Protein AF-A0AAX2A5I3-F1 (afdb_monomer)

Foldseek 3Di:
DVVVVVVVVVVPDDDQADAAEEEDEQVCVVCVVVVVVVVCVVVVNHHYHYDYDHPVVVVVVVVD

Structure (mmCIF, N/CA/C/O backbone):
data_AF-A0AAX2A5I3-F1
#
_entry.id   AF-A0AAX2A5I3-F1
#
loop_
_atom_site.group_PDB
_atom_site.id
_atom_site.type_symbol
_atom_site.label_atom_id
_atom_site.label_alt_id
_atom_site.label_comp_id
_atom_site.label_asym_id
_atom_site.label_entity_id
_atom_site.label_seq_id
_atom_site.pdbx_PDB_ins_code
_atom_site.Cartn_x
_atom_site.Cartn_y
_atom_site.Cartn_z
_atom_site.occupancy
_atom_site.B_iso_or_equiv
_atom_site.auth_seq_id
_atom_site.auth_comp_id
_atom_site.auth_asym_id
_atom_site.auth_atom_id
_atom_site.pdbx_PDB_model_num
ATOM 1 N N . MET A 1 1 ? -33.096 -14.615 26.028 1.00 66.00 1 MET A N 1
ATOM 2 C CA . MET A 1 1 ? -31.718 -14.212 26.399 1.00 66.00 1 MET A CA 1
ATOM 3 C C . MET A 1 1 ? -30.660 -14.746 25.436 1.00 66.00 1 MET A C 1
ATOM 5 O O . MET A 1 1 ? -30.074 -13.930 24.745 1.00 66.00 1 MET A O 1
ATOM 9 N N . LYS A 1 2 ? -30.464 -16.070 25.286 1.00 78.00 2 LYS A N 1
ATOM 10 C CA . LYS A 1 2 ? -29.448 -16.632 24.359 1.00 78.00 2 LYS A CA 1
ATOM 11 C C . LYS A 1 2 ? -29.543 -16.108 22.915 1.00 78.00 2 LYS A C 1
ATOM 13 O O . LYS A 1 2 ? -28.527 -15.767 22.330 1.00 78.00 2 LYS A O 1
ATOM 18 N N . LYS A 1 3 ? -30.763 -15.978 22.375 1.00 81.81 3 LYS A N 1
ATOM 19 C CA . LYS A 1 3 ? -30.994 -15.448 21.017 1.00 81.81 3 LYS A CA 1
ATOM 20 C C . LYS A 1 3 ? -30.535 -13.994 20.852 1.00 81.81 3 LYS A C 1
ATOM 22 O O . LYS A 1 3 ? -29.954 -13.686 19.832 1.00 81.81 3 LYS A O 1
ATOM 27 N N . ILE A 1 4 ? -30.750 -13.150 21.867 1.00 90.81 4 ILE A N 1
ATOM 28 C CA . ILE A 1 4 ? -30.375 -11.722 21.865 1.00 90.81 4 ILE A CA 1
ATOM 29 C C . ILE A 1 4 ? -28.853 -11.563 21.923 1.00 90.81 4 ILE A C 1
ATOM 31 O O . ILE A 1 4 ? -28.289 -10.733 21.222 1.00 90.81 4 ILE A O 1
ATOM 35 N N . ILE A 1 5 ? -28.187 -12.389 22.734 1.00 90.88 5 ILE A N 1
ATOM 36 C CA . ILE A 1 5 ? -26.722 -12.394 22.846 1.00 90.88 5 ILE A CA 1
ATOM 37 C C . ILE A 1 5 ? -26.084 -12.780 21.505 1.00 90.88 5 ILE A C 1
ATOM 39 O O . ILE A 1 5 ? -25.113 -12.158 21.086 1.00 90.88 5 ILE A O 1
ATOM 43 N N . LEU A 1 6 ? -26.657 -13.766 20.807 1.00 88.50 6 LEU A N 1
ATOM 4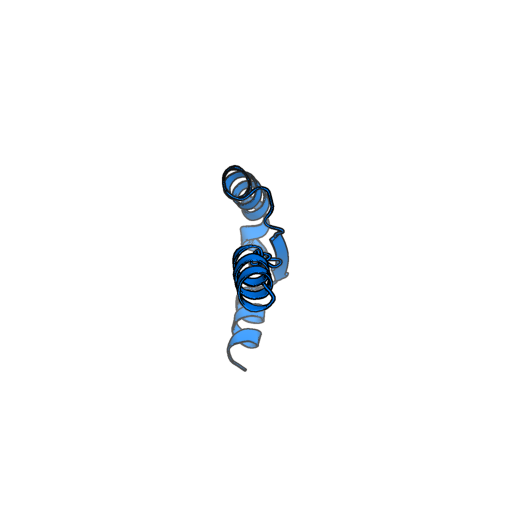4 C CA . LEU A 1 6 ? -26.159 -14.208 19.506 1.00 88.50 6 LEU A CA 1
ATOM 45 C C . LEU A 1 6 ? -26.313 -13.128 18.424 1.00 88.50 6 LEU A C 1
ATOM 47 O O . LEU A 1 6 ? -25.376 -12.902 17.664 1.00 88.50 6 LEU A O 1
ATOM 51 N N . THR A 1 7 ? -27.453 -12.429 18.367 1.00 87.69 7 THR A N 1
ATOM 52 C CA . THR A 1 7 ? -27.638 -11.323 17.412 1.00 87.69 7 THR A CA 1
ATOM 53 C C . THR A 1 7 ? -26.700 -10.156 17.690 1.00 87.69 7 THR A C 1
ATOM 55 O O . THR A 1 7 ? -26.158 -9.592 16.746 1.00 87.69 7 THR A O 1
ATOM 58 N N . LEU A 1 8 ? -26.462 -9.816 18.961 1.00 87.94 8 LEU A N 1
ATOM 59 C CA . LEU A 1 8 ? -25.486 -8.784 19.314 1.00 87.94 8 LEU A CA 1
ATOM 60 C C . LEU A 1 8 ? -24.071 -9.183 18.876 1.00 87.94 8 LEU A C 1
ATOM 62 O O . LEU A 1 8 ? -23.385 -8.380 18.260 1.00 87.94 8 LEU A O 1
ATOM 66 N N . ALA A 1 9 ? -23.655 -10.429 19.117 1.00 85.88 9 ALA A N 1
ATOM 67 C CA . ALA A 1 9 ? -22.329 -10.908 18.723 1.00 85.88 9 ALA A CA 1
ATOM 68 C C . ALA A 1 9 ? -22.086 -10.827 17.203 1.00 85.88 9 ALA A C 1
ATOM 70 O O . ALA A 1 9 ? -20.989 -10.475 16.779 1.00 85.88 9 ALA A O 1
ATOM 71 N N . ILE A 1 10 ? -23.111 -11.100 16.390 1.00 84.88 10 ILE A N 1
ATOM 72 C CA . ILE A 1 10 ? -23.032 -10.996 14.924 1.00 84.88 10 ILE A CA 1
ATOM 73 C C . ILE A 1 10 ? -22.946 -9.530 14.474 1.00 84.88 10 ILE A C 1
ATOM 75 O O . ILE A 1 10 ? -22.209 -9.216 13.550 1.00 84.88 10 ILE A O 1
ATOM 79 N N . LEU A 1 11 ? -23.646 -8.610 15.143 1.00 84.38 11 LEU A N 1
ATOM 80 C CA . LEU A 1 11 ? -23.569 -7.176 14.828 1.00 84.38 11 LEU A CA 1
ATOM 81 C C . LEU A 1 11 ? -22.209 -6.554 15.188 1.00 84.38 11 LEU A C 1
ATOM 83 O O . LEU A 1 11 ? -21.831 -5.541 14.608 1.00 84.38 11 LEU A O 1
ATOM 87 N N . TYR A 1 12 ? -21.471 -7.165 16.117 1.00 78.50 12 TYR A N 1
ATOM 88 C CA . TYR A 1 12 ? -20.120 -6.750 16.503 1.00 78.50 12 TYR A CA 1
ATOM 89 C C . TYR A 1 12 ? -19.011 -7.319 15.610 1.00 78.50 12 TYR A C 1
ATOM 91 O O . TYR A 1 12 ? -17.846 -6.972 15.815 1.00 78.50 12 TYR A O 1
ATOM 99 N N . SER A 1 13 ? -19.318 -8.176 14.629 1.00 74.94 13 SER A N 1
ATOM 100 C CA . SER A 1 13 ? -18.280 -8.676 13.729 1.00 74.94 13 SER A CA 1
ATOM 101 C C . SER A 1 13 ? -17.840 -7.566 12.776 1.00 74.94 13 SER A C 1
ATOM 103 O O . SER A 1 13 ? -18.533 -7.245 11.810 1.00 74.94 13 SER A O 1
ATOM 105 N N . THR A 1 14 ? -16.680 -6.973 13.042 1.00 71.88 14 THR A N 1
ATOM 106 C CA . THR A 1 14 ? -16.008 -6.097 12.087 1.00 71.88 14 THR A CA 1
ATOM 107 C C . THR A 1 14 ? -15.335 -6.960 11.022 1.00 71.88 14 THR A C 1
ATOM 109 O O . THR A 1 14 ? -14.632 -7.926 11.325 1.00 71.88 14 THR A O 1
ATOM 112 N N . ALA A 1 15 ? -15.556 -6.638 9.748 1.00 69.25 15 ALA A N 1
ATOM 113 C CA . ALA A 1 15 ? -14.756 -7.209 8.675 1.00 69.25 15 ALA A CA 1
ATOM 114 C C . ALA A 1 15 ? -13.371 -6.553 8.736 1.00 69.25 15 ALA A C 1
ATOM 116 O O . ALA A 1 15 ? -13.231 -5.364 8.453 1.00 69.25 15 ALA A O 1
ATOM 117 N N . PHE A 1 16 ? -12.353 -7.306 9.151 1.00 67.94 16 PHE A N 1
ATOM 118 C CA . PHE A 1 16 ? -10.973 -6.833 9.095 1.00 67.94 16 PHE A CA 1
ATOM 119 C C . PHE A 1 16 ? -10.572 -6.682 7.625 1.00 67.94 16 PHE A C 1
ATOM 121 O O . PHE A 1 16 ? -10.503 -7.672 6.893 1.00 67.94 16 PHE A O 1
ATOM 128 N N . ALA A 1 17 ? -10.315 -5.450 7.184 1.00 66.88 17 ALA A N 1
ATOM 129 C CA . ALA A 1 17 ? -9.710 -5.215 5.882 1.00 66.88 17 ALA A CA 1
ATOM 130 C C . ALA A 1 17 ? -8.299 -5.824 5.892 1.00 66.88 17 ALA A C 1
ATOM 132 O O . ALA A 1 17 ? -7.452 -5.464 6.710 1.00 66.88 17 ALA A O 1
ATOM 133 N N . GLY A 1 18 ? -8.075 -6.815 5.028 1.00 78.06 18 GLY A N 1
ATOM 134 C CA . GLY A 1 18 ? -6.782 -7.478 4.895 1.00 78.06 18 GLY A CA 1
ATOM 135 C C . GLY A 1 18 ? -5.705 -6.563 4.303 1.00 78.06 18 GLY A C 1
ATOM 136 O O . GLY A 1 18 ? -5.958 -5.430 3.902 1.00 78.06 18 GLY A O 1
ATOM 137 N N . THR A 1 19 ? -4.477 -7.076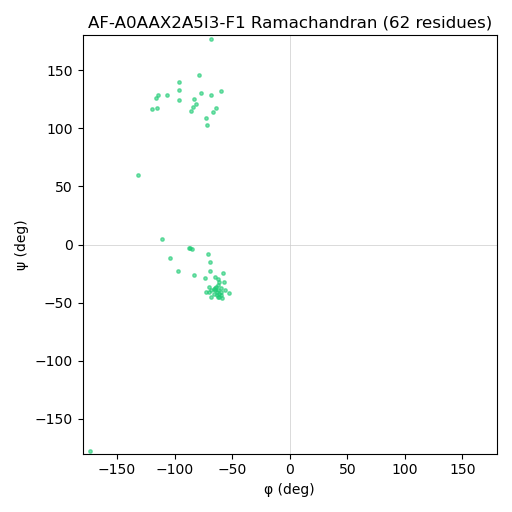 4.217 1.00 90.56 19 THR A N 1
ATOM 138 C CA . THR A 1 19 ? -3.386 -6.370 3.526 1.00 90.56 19 THR A CA 1
ATOM 139 C C . THR A 1 19 ? -3.663 -6.329 2.024 1.00 90.56 19 THR A C 1
ATOM 141 O O . THR A 1 19 ? -3.885 -7.375 1.411 1.00 90.56 19 THR A O 1
ATOM 144 N N . ILE A 1 20 ? -3.597 -5.143 1.421 1.00 93.12 20 ILE A N 1
ATOM 145 C CA . ILE A 1 20 ? -3.636 -4.982 -0.032 1.00 93.12 20 ILE A CA 1
ATOM 146 C C . ILE A 1 20 ? -2.237 -5.252 -0.583 1.00 93.12 20 ILE A C 1
ATOM 148 O O . ILE A 1 20 ? -1.279 -4.564 -0.237 1.00 93.12 20 ILE A O 1
ATOM 152 N N . ASN A 1 21 ? -2.121 -6.242 -1.464 1.00 93.19 21 ASN A N 1
ATOM 153 C CA . ASN A 1 21 ? -0.880 -6.534 -2.175 1.00 93.19 21 ASN A CA 1
ATOM 154 C C . ASN A 1 21 ? -0.911 -5.861 -3.548 1.00 93.19 21 ASN A C 1
ATOM 156 O O . ASN A 1 21 ? -1.830 -6.097 -4.331 1.00 93.19 21 ASN A O 1
ATOM 160 N N . VAL A 1 22 ? 0.092 -5.037 -3.846 1.00 93.75 22 VAL A N 1
ATOM 161 C CA . VAL A 1 22 ? 0.184 -4.282 -5.101 1.00 93.75 22 VAL A CA 1
ATOM 162 C C . VAL A 1 22 ? 1.457 -4.675 -5.840 1.00 93.75 22 VAL A C 1
ATOM 164 O O . VAL A 1 22 ? 2.570 -4.445 -5.365 1.00 93.75 22 VAL A O 1
ATOM 167 N N . ALA A 1 23 ? 1.292 -5.256 -7.026 1.00 94.50 23 ALA A N 1
ATOM 168 C CA . ALA A 1 23 ? 2.382 -5.533 -7.949 1.00 94.50 23 ALA A CA 1
ATOM 169 C C . ALA A 1 23 ? 2.643 -4.294 -8.817 1.00 94.50 23 ALA A C 1
ATOM 171 O O . ALA A 1 23 ? 1.785 -3.883 -9.597 1.00 94.50 23 ALA A O 1
ATOM 172 N N . VAL A 1 24 ? 3.818 -3.684 -8.676 1.00 95.56 24 VAL A N 1
ATOM 173 C CA . VAL A 1 24 ? 4.167 -2.432 -9.356 1.00 95.56 24 VAL A CA 1
ATOM 174 C C . VAL A 1 24 ? 5.298 -2.677 -10.339 1.00 95.56 24 VAL A C 1
ATOM 176 O O . VAL A 1 24 ? 6.343 -3.240 -10.001 1.00 95.56 24 VAL A O 1
ATOM 179 N N . ALA A 1 25 ? 5.087 -2.236 -11.578 1.00 95.12 25 ALA A N 1
ATOM 180 C CA . ALA A 1 25 ? 6.127 -2.265 -12.589 1.00 95.12 25 ALA A CA 1
ATOM 181 C C . ALA A 1 25 ? 7.327 -1.425 -12.118 1.00 95.12 25 ALA A C 1
ATOM 183 O O . ALA A 1 25 ? 7.160 -0.297 -11.660 1.00 95.12 25 ALA A O 1
ATOM 184 N N . ALA A 1 26 ? 8.543 -1.962 -12.221 1.00 94.94 26 ALA A N 1
ATOM 185 C CA . ALA A 1 26 ? 9.742 -1.338 -11.659 1.00 94.94 26 ALA A CA 1
ATOM 186 C C . ALA A 1 26 ? 9.986 0.094 -12.179 1.00 94.94 26 ALA A C 1
ATOM 188 O O . ALA A 1 26 ? 10.448 0.953 -11.427 1.00 94.94 26 ALA A O 1
ATOM 189 N N . ASN A 1 27 ? 9.603 0.376 -13.428 1.00 94.44 27 ASN A N 1
ATOM 190 C CA . ASN A 1 27 ? 9.668 1.706 -14.042 1.00 94.44 27 ASN A CA 1
ATOM 191 C C . ASN A 1 27 ? 8.644 2.717 -13.485 1.00 94.44 27 ASN A C 1
ATOM 193 O O . ASN A 1 27 ? 8.739 3.894 -13.807 1.00 94.44 27 ASN A O 1
ATOM 197 N N . VAL A 1 28 ? 7.695 2.285 -12.648 1.00 93.94 28 VAL A N 1
ATOM 198 C CA . VAL A 1 28 ? 6.682 3.126 -11.974 1.00 93.94 28 VAL A CA 1
ATOM 199 C C . VAL A 1 28 ? 6.934 3.203 -10.457 1.00 93.94 28 VAL A C 1
ATOM 201 O O . VAL A 1 28 ? 6.180 3.826 -9.713 1.00 93.94 28 VAL A O 1
ATOM 204 N N . SER A 1 29 ? 8.034 2.618 -9.967 1.00 93.56 29 SER A N 1
ATOM 205 C CA . SER A 1 29 ? 8.392 2.622 -8.538 1.00 93.56 29 SER A CA 1
ATOM 206 C C . SER A 1 29 ? 8.538 4.026 -7.938 1.00 93.56 29 SER A C 1
ATOM 208 O O . SER A 1 29 ? 8.322 4.201 -6.743 1.00 93.56 29 SER A O 1
ATOM 210 N N . TYR A 1 30 ? 8.838 5.035 -8.758 1.00 95.94 30 TYR A N 1
ATOM 211 C CA . TYR A 1 30 ? 8.968 6.424 -8.318 1.00 95.94 30 TYR A CA 1
ATOM 212 C C . TYR A 1 30 ? 7.650 7.027 -7.803 1.00 95.94 30 TYR A C 1
ATOM 214 O O . TYR A 1 30 ? 7.688 7.915 -6.961 1.00 95.94 30 TYR A O 1
ATOM 222 N N . ALA A 1 31 ? 6.494 6.555 -8.287 1.00 96.62 31 ALA A N 1
ATOM 223 C CA . ALA A 1 31 ? 5.191 7.148 -7.977 1.00 96.62 31 ALA A CA 1
ATOM 224 C C . ALA A 1 31 ? 4.440 6.430 -6.845 1.00 96.62 31 ALA A C 1
ATOM 226 O O . ALA A 1 31 ? 3.560 7.016 -6.216 1.00 96.62 31 ALA A O 1
ATOM 227 N N . ILE A 1 32 ? 4.748 5.154 -6.578 1.00 96.81 32 ILE A N 1
ATOM 228 C CA . ILE A 1 32 ? 3.891 4.321 -5.720 1.00 96.81 32 ILE A CA 1
ATOM 229 C C . ILE A 1 32 ? 3.803 4.828 -4.276 1.00 96.81 32 ILE A C 1
ATOM 231 O O . ILE A 1 32 ? 2.733 4.776 -3.676 1.00 96.81 32 ILE A O 1
ATOM 235 N N . ASN A 1 33 ? 4.893 5.359 -3.724 1.00 95.62 33 ASN A N 1
ATOM 236 C CA . ASN A 1 33 ? 4.906 5.834 -2.340 1.00 95.62 33 ASN A CA 1
ATOM 237 C C . ASN A 1 33 ? 3.989 7.050 -2.138 1.00 95.62 33 ASN A C 1
ATOM 239 O O . ASN A 1 33 ? 3.292 7.126 -1.126 1.00 95.62 33 ASN A O 1
ATOM 243 N N . ASP A 1 34 ? 3.937 7.959 -3.113 1.00 97.94 34 ASP A N 1
ATOM 244 C CA . ASP A 1 34 ? 3.055 9.129 -3.063 1.00 97.94 34 ASP A CA 1
ATOM 245 C C . ASP A 1 34 ? 1.584 8.719 -3.183 1.00 97.94 34 ASP A C 1
ATOM 247 O O . ASP A 1 34 ? 0.737 9.221 -2.443 1.00 97.94 34 ASP A O 1
ATOM 251 N N . LEU A 1 35 ? 1.284 7.739 -4.041 1.00 97.12 35 LEU A N 1
ATOM 252 C CA . LEU A 1 35 ? -0.062 7.174 -4.164 1.00 97.12 35 LEU A CA 1
ATOM 253 C C . LEU A 1 35 ? -0.519 6.492 -2.868 1.00 97.12 35 LEU A C 1
ATOM 255 O O . LEU A 1 35 ? -1.650 6.701 -2.436 1.00 97.12 35 LEU A O 1
ATOM 259 N N . ILE A 1 36 ? 0.360 5.720 -2.219 1.00 96.44 36 ILE A N 1
ATOM 260 C CA . ILE A 1 36 ? 0.078 5.088 -0.918 1.00 96.44 36 ILE A CA 1
ATOM 261 C C . ILE A 1 36 ? -0.198 6.151 0.144 1.00 96.44 36 ILE A C 1
ATOM 263 O O . ILE A 1 36 ? -1.157 6.035 0.907 1.00 96.44 36 ILE A O 1
ATOM 267 N N . LYS A 1 37 ? 0.623 7.204 0.185 1.00 97.38 37 LYS A N 1
ATOM 268 C CA . LYS A 1 37 ? 0.450 8.306 1.132 1.00 97.38 37 LYS A CA 1
ATOM 269 C C . LYS A 1 37 ? -0.903 8.992 0.956 1.00 97.38 37 LYS A C 1
ATOM 271 O O . LYS A 1 37 ? -1.556 9.284 1.955 1.00 97.38 37 LYS A O 1
ATOM 276 N N . GLU A 1 38 ? -1.321 9.242 -0.282 1.00 98.06 38 GLU A N 1
ATOM 277 C CA . GLU A 1 38 ? -2.618 9.861 -0.567 1.00 98.06 38 GLU A CA 1
ATOM 278 C C . GLU A 1 38 ? -3.782 8.927 -0.214 1.00 98.06 38 GLU A C 1
ATOM 280 O O . GLU A 1 38 ? -4.722 9.341 0.461 1.00 98.06 38 GLU A O 1
ATOM 285 N N . PHE A 1 39 ? -3.689 7.652 -0.597 1.00 96.31 39 PHE A N 1
ATOM 286 C CA . PHE A 1 39 ? -4.702 6.637 -0.309 1.00 96.31 39 PHE A CA 1
ATOM 287 C C . PHE A 1 39 ? -4.940 6.449 1.199 1.00 96.31 39 PHE A C 1
ATOM 289 O O . PHE A 1 39 ? -6.086 6.354 1.648 1.00 96.31 39 PHE A O 1
ATOM 296 N N . ASN A 1 40 ? -3.871 6.459 1.998 1.00 94.94 40 ASN A N 1
ATOM 297 C CA . ASN A 1 40 ? -3.958 6.272 3.445 1.00 94.94 40 ASN A CA 1
ATOM 298 C C . ASN A 1 40 ? -4.630 7.445 4.175 1.00 94.94 40 ASN A C 1
ATOM 300 O O . ASN A 1 40 ? -5.051 7.271 5.316 1.00 94.94 40 ASN A O 1
ATOM 304 N N . LYS A 1 41 ? -4.793 8.621 3.546 1.00 97.06 41 LYS A N 1
ATOM 305 C CA . LYS A 1 41 ? -5.543 9.737 4.156 1.00 97.06 41 LYS A CA 1
ATOM 306 C C . LYS A 1 41 ? -7.005 9.378 4.413 1.00 97.06 41 LYS A C 1
ATOM 308 O O . LYS A 1 41 ? -7.579 9.846 5.391 1.00 97.06 41 LYS A O 1
ATOM 313 N N . THR A 1 42 ? -7.603 8.574 3.536 1.00 95.56 42 THR A N 1
ATOM 314 C CA . THR A 1 42 ? -8.995 8.114 3.657 1.00 95.56 42 THR A CA 1
ATOM 315 C C . THR A 1 42 ? -9.098 6.666 4.135 1.00 95.56 42 THR A C 1
ATOM 317 O O . THR A 1 42 ? -10.179 6.240 4.528 1.00 95.56 42 THR A O 1
ATOM 320 N N . ASN A 1 43 ? -7.981 5.927 4.151 1.00 92.81 43 ASN A N 1
ATOM 321 C CA . ASN A 1 43 ? -7.905 4.515 4.536 1.00 92.81 43 ASN A CA 1
ATOM 322 C C . ASN A 1 43 ? -6.753 4.252 5.533 1.00 92.81 43 ASN A C 1
ATOM 324 O O . ASN A 1 43 ? -5.850 3.472 5.227 1.00 92.81 43 ASN A O 1
ATOM 328 N N . PRO A 1 44 ? -6.745 4.889 6.719 1.00 90.50 44 PRO A N 1
ATOM 329 C CA . PRO A 1 44 ? -5.593 4.873 7.629 1.00 90.50 44 PRO A CA 1
ATOM 330 C C . PRO A 1 44 ? -5.229 3.476 8.150 1.00 90.50 44 PRO A C 1
ATOM 332 O O . PRO A 1 44 ? -4.057 3.195 8.386 1.00 90.50 44 PRO A O 1
ATOM 335 N N . ASP A 1 45 ? -6.216 2.588 8.282 1.00 90.31 45 ASP A N 1
ATOM 336 C CA .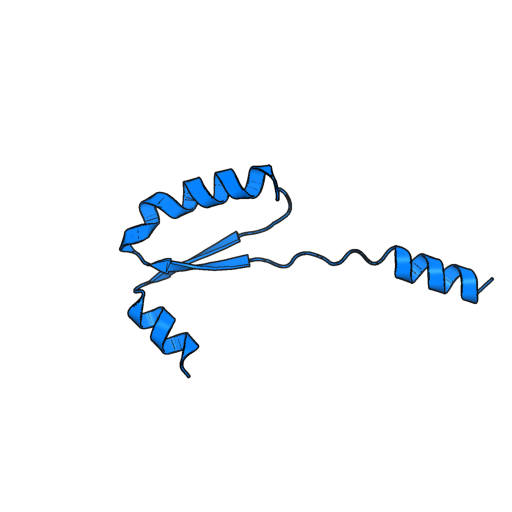 ASP A 1 45 ? -6.023 1.229 8.801 1.00 90.31 45 ASP A CA 1
ATOM 337 C C . ASP A 1 45 ? -5.632 0.217 7.710 1.00 90.31 45 ASP A C 1
ATOM 339 O O . ASP A 1 45 ? -5.386 -0.958 7.994 1.00 90.31 45 ASP A O 1
ATOM 343 N N . THR A 1 46 ? -5.580 0.642 6.442 1.00 91.38 46 THR A N 1
ATOM 344 C CA . THR A 1 46 ? -5.283 -0.262 5.328 1.00 91.38 46 THR A CA 1
ATOM 345 C C . THR A 1 46 ? -3.781 -0.437 5.151 1.00 91.38 46 THR A C 1
ATOM 347 O O . THR A 1 46 ? -3.049 0.492 4.815 1.00 91.38 46 THR A O 1
ATOM 350 N N . LYS A 1 47 ? -3.306 -1.673 5.313 1.00 92.56 47 LYS A N 1
ATOM 351 C CA . LYS A 1 47 ? -1.910 -2.025 5.049 1.00 92.56 47 LYS A CA 1
ATOM 352 C C . LYS A 1 47 ? -1.704 -2.286 3.558 1.00 92.56 47 LYS A C 1
ATOM 354 O O . LYS A 1 47 ? -2.359 -3.160 2.996 1.00 92.56 47 LYS A O 1
ATOM 359 N N . ILE A 1 48 ? -0.750 -1.587 2.945 1.00 94.94 48 ILE A N 1
ATOM 360 C CA . ILE A 1 48 ? -0.331 -1.822 1.557 1.00 94.94 48 ILE A CA 1
ATOM 361 C C . ILE A 1 48 ? 1.041 -2.497 1.538 1.00 94.94 48 ILE A C 1
ATOM 363 O O . ILE A 1 48 ? 1.988 -2.020 2.164 1.00 94.94 48 ILE A O 1
ATOM 367 N N . GLN A 1 49 ? 1.154 -3.598 0.799 1.00 95.88 49 GLN A N 1
ATOM 368 C CA . GLN A 1 49 ? 2.400 -4.311 0.548 1.00 95.88 49 GLN A CA 1
ATOM 369 C C . GLN A 1 49 ? 2.745 -4.249 -0.939 1.00 95.88 49 GLN A C 1
ATOM 371 O O . GLN A 1 49 ? 2.016 -4.762 -1.786 1.00 95.88 49 GLN A O 1
ATOM 376 N N . VAL A 1 50 ? 3.873 -3.619 -1.258 1.00 96.19 50 VAL A N 1
ATOM 377 C CA . VAL A 1 50 ? 4.320 -3.425 -2.640 1.00 96.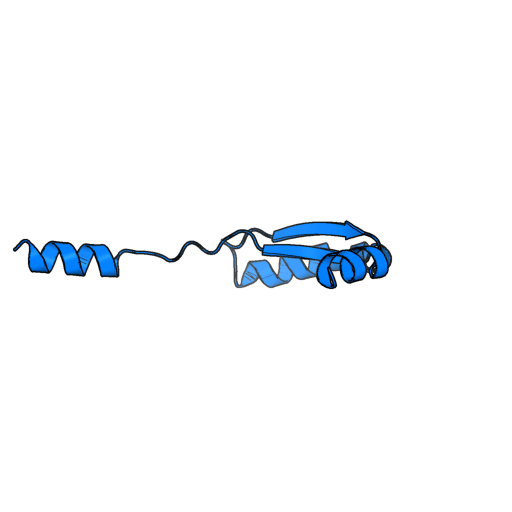19 50 VAL A CA 1
ATOM 378 C C . VAL A 1 50 ? 5.317 -4.508 -3.025 1.00 96.19 50 VAL A C 1
ATOM 380 O O . VAL A 1 50 ? 6.280 -4.759 -2.303 1.00 96.19 50 VAL A O 1
ATOM 383 N N . THR A 1 51 ? 5.115 -5.110 -4.193 1.00 95.44 51 THR A N 1
ATOM 384 C CA . THR A 1 51 ? 6.105 -5.974 -4.847 1.00 95.44 51 THR A CA 1
ATOM 385 C C . THR A 1 51 ? 6.528 -5.334 -6.160 1.00 95.44 51 THR A C 1
ATOM 387 O O . THR A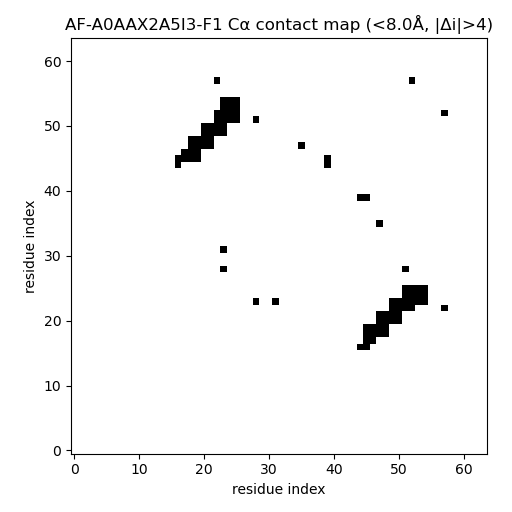 1 51 ? 5.684 -5.015 -6.995 1.00 95.44 51 THR A O 1
ATOM 390 N N . LEU A 1 52 ? 7.834 -5.152 -6.357 1.00 95.56 52 LEU A N 1
ATOM 391 C CA . LEU A 1 52 ? 8.392 -4.575 -7.581 1.00 95.56 52 LEU A CA 1
ATOM 392 C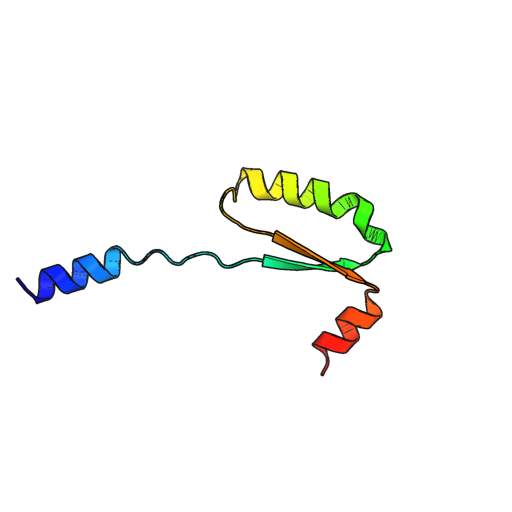 C . LEU A 1 52 ? 8.840 -5.672 -8.550 1.00 95.56 52 LEU A C 1
ATOM 394 O O . LEU A 1 52 ? 9.429 -6.672 -8.146 1.00 95.56 52 LEU A O 1
ATOM 398 N N . GLY A 1 53 ? 8.585 -5.478 -9.841 1.00 94.31 53 GLY A N 1
ATOM 399 C CA . GLY A 1 53 ? 8.946 -6.439 -10.886 1.00 94.31 53 GLY A CA 1
ATOM 400 C C . GLY A 1 53 ? 8.676 -5.902 -12.288 1.00 94.31 53 GLY A C 1
ATOM 401 O O . GLY A 1 53 ? 8.265 -4.756 -12.446 1.00 94.31 53 GLY A O 1
ATOM 402 N N . SER A 1 54 ? 8.909 -6.702 -13.333 1.00 94.88 54 SER A N 1
ATOM 403 C CA . SER A 1 54 ? 8.454 -6.318 -14.677 1.00 94.88 54 SER A CA 1
ATOM 404 C C . SER A 1 54 ? 6.959 -6.598 -14.824 1.00 94.88 54 SER A C 1
ATOM 406 O O . SER A 1 54 ? 6.451 -7.593 -14.3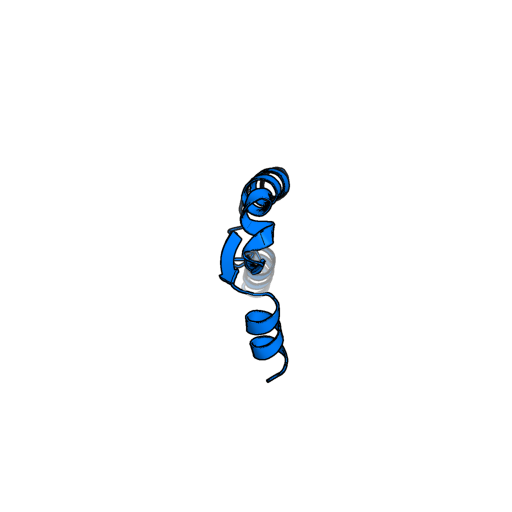02 1.00 94.88 54 SER A O 1
ATOM 408 N N . SER A 1 55 ? 6.256 -5.753 -15.580 1.00 91.69 55 SER A N 1
ATOM 409 C CA . SER A 1 55 ? 4.841 -5.970 -15.906 1.00 91.69 55 SER A CA 1
ATOM 410 C C . SER A 1 55 ? 4.614 -7.330 -16.574 1.00 91.69 55 SER A C 1
ATOM 412 O O . SER A 1 55 ? 3.663 -8.028 -16.233 1.00 91.69 55 SER A O 1
ATOM 414 N N . GLY A 1 56 ? 5.531 -7.756 -17.452 1.00 93.00 56 GLY A N 1
ATOM 415 C CA . GLY A 1 56 ? 5.491 -9.074 -18.089 1.00 93.00 56 GLY A CA 1
ATOM 416 C C . GLY A 1 56 ? 5.575 -10.233 -17.089 1.00 93.00 56 GLY A C 1
ATOM 417 O O . GLY A 1 56 ? 4.793 -11.173 -17.188 1.00 93.00 56 GLY A O 1
ATOM 418 N N . LYS A 1 57 ? 6.452 -10.151 -16.076 1.00 91.00 57 LYS A N 1
ATOM 419 C CA . LYS A 1 57 ? 6.561 -11.189 -15.033 1.00 91.00 57 LYS A CA 1
ATOM 420 C C . LYS A 1 57 ? 5.303 -11.299 -14.174 1.00 91.00 57 LYS A C 1
ATOM 422 O O . LYS A 1 57 ? 4.947 -12.403 -13.776 1.00 91.00 57 LYS A O 1
ATOM 427 N N . PHE A 1 58 ? 4.648 -10.183 -13.860 1.00 92.56 58 PHE A N 1
ATOM 428 C CA . PHE A 1 58 ? 3.384 -10.218 -13.119 1.00 92.56 58 PHE A CA 1
ATOM 429 C C . PHE A 1 58 ? 2.230 -10.714 -13.990 1.00 92.56 58 PHE A C 1
ATOM 431 O O . PHE A 1 58 ? 1.454 -11.549 -13.542 1.00 92.56 58 PHE A O 1
ATOM 438 N N . THR A 1 59 ? 2.170 -10.281 -15.252 1.00 91.88 59 THR A N 1
ATOM 439 C CA . THR A 1 59 ? 1.158 -10.750 -16.212 1.00 91.88 59 THR A CA 1
ATOM 440 C C . THR A 1 59 ? 1.237 -12.264 -16.392 1.00 91.88 59 THR A C 1
ATOM 442 O O . THR A 1 59 ? 0.221 -12.944 -16.290 1.00 91.88 59 THR A O 1
ATOM 445 N N . ALA A 1 60 ? 2.447 -12.806 -16.560 1.00 92.56 60 ALA A N 1
ATOM 446 C CA . ALA A 1 60 ? 2.666 -14.245 -16.677 1.00 92.56 60 ALA A CA 1
ATOM 447 C C . ALA A 1 60 ? 2.219 -15.028 -15.428 1.00 92.56 60 ALA A C 1
ATOM 449 O O . ALA A 1 60 ? 1.772 -16.159 -15.554 1.00 92.56 60 ALA A O 1
ATOM 450 N N . GLN A 1 61 ? 2.310 -14.449 -14.225 1.00 85.56 61 GLN A N 1
ATOM 451 C CA . GLN A 1 61 ? 1.839 -15.103 -12.995 1.00 85.56 61 GLN A CA 1
ATOM 452 C C . GLN A 1 61 ? 0.310 -15.134 -12.873 1.00 85.56 61 GLN A C 1
ATOM 454 O O . GLN A 1 61 ? -0.213 -16.042 -12.244 1.00 85.56 61 GLN A O 1
ATOM 459 N N . ILE A 1 62 ? -0.399 -14.164 -13.456 1.00 82.81 62 ILE A N 1
ATOM 460 C CA . ILE A 1 62 ? -1.868 -14.066 -13.380 1.00 82.81 62 ILE A CA 1
ATOM 461 C C . ILE A 1 62 ? -2.555 -14.958 -14.427 1.00 82.81 62 ILE A C 1
ATOM 463 O O . ILE A 1 62 ? -3.700 -15.351 -14.245 1.00 82.81 62 ILE A O 1
ATOM 467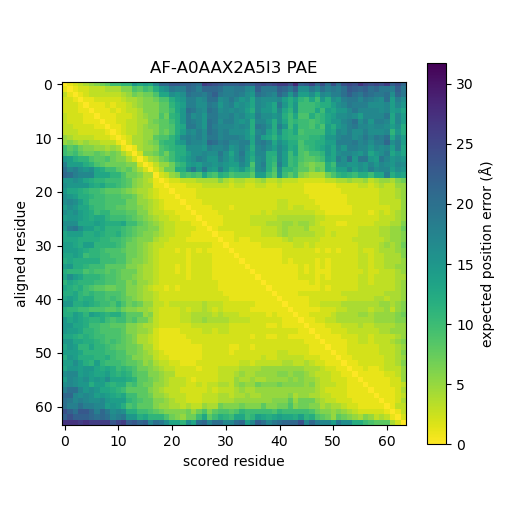 N N . GLN A 1 63 ? -1.876 -15.250 -15.538 1.00 82.44 63 GLN A N 1
ATOM 468 C CA . GLN A 1 63 ? -2.431 -16.021 -16.657 1.00 82.44 63 GLN A CA 1
ATOM 469 C C . GLN A 1 63 ? -2.289 -17.550 -16.519 1.00 82.44 63 GLN A C 1
ATOM 471 O O . GLN A 1 63 ? -2.763 -18.257 -17.405 1.00 82.44 63 GLN A O 1
ATOM 476 N N . ASN A 1 64 ? -1.639 -18.051 -15.462 1.00 55.62 64 ASN A N 1
ATOM 477 C CA . ASN A 1 64 ? -1.512 -19.489 -15.174 1.00 55.62 64 ASN A CA 1
ATOM 478 C C . ASN A 1 64 ? -2.629 -19.977 -14.248 1.00 55.62 64 ASN A C 1
ATOM 480 O O . ASN A 1 64 ? -2.997 -21.164 -14.377 1.00 55.62 64 ASN A O 1
#

Radius of gyration: 18.8 Å; Cα contacts (8 Å, |Δi|>4): 46; chains: 1; bounding box: 42×29×44 Å

Mean predicted aligned error: 7.13 Å

Sequence (64 aa):
MKKIILTLAILYSTAFAGTINVAVAANVSYAINDLIKEFNKTNPDTKIQVTLGSSGKFTAQIQN

Secondary structure (DSSP, 8-state):
-HHHHHHHHHHT------PEEEEEEGGGHHHHHHHHHHHTTT-TT--EEEEEE-HHHHHHHH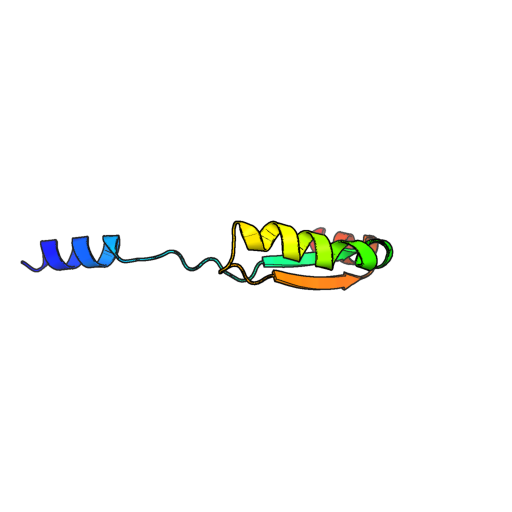--

Nearest PDB structures (foldseek):
  5y2v-assembly1_C  TM=6.298E-01  e=1.108E-01  Synechocystis sp. PCC 6803 substr. Kazusa
  3fzv-assembly1_D  TM=6.668E-01  e=1.459E-01  Pseudomonas aeruginosa PAO1
  3fzv-assembly1_A  TM=6.387E-01  e=4.096E-01  Pseudomonas aeruginosa PAO1
  3k1m-assembly1_B  TM=6.219E-01  e=1.513E+00  Acinetobacter baylyi ADP1
  8hdj-assembly1_B  TM=4.742E-01  e=6.875E+00  Acetivibrio thermocellus DSM 1313

pLDDT: mean 89.17, std 9.21, range [55.62, 98.06]

Organism: NCBI:txid663364

Solvent-accessible surface area (backbone atoms only — not comparable to full-atom values): 4035 Å² total; per-residue (Å²): 109,74,68,57,54,53,54,51,55,60,73,65,61,74,82,77,77,65,73,47,76,42,84,39,38,56,95,51,58,87,53,51,63,60,52,50,58,57,53,35,75,83,36,74,83,59,47,77,46,80,44,76,41,55,61,67,63,53,50,58,64,72,75,109